Protein AF-A0A7C5AQB3-F1 (afdb_monomer_lite)

Radius of gyration: 35.2 Å; chains: 1; bounding box: 82×50×86 Å

Secondary structure (DSSP, 8-state):
-HHHHHHHHHHHHHHHHHHHHHHS-HHHHHHHHHHHHHHHHHHHHHHHHHHHHHHHHHHHHHHHHHHHHSTTS----------TT----GGGGGSPP-----------------------

pLDDT: mean 71.92, std 15.56, range [40.12, 94.31]

Sequence (120 aa):
MKRVVATVAAAFGVTIALIVGFRVDESGLAVLVGVVCGIVAALPGTALSLYLWWRERAERVRDAQRVAGEARYPVYPPVVILNAGRRADPWVSHLPQAVPQPREFVIVGEEEHPEAAGTR

Structure (mmCIF, N/CA/C/O backbone):
data_AF-A0A7C5AQB3-F1
#
_entry.id   AF-A0A7C5AQB3-F1
#
loop_
_atom_site.group_PDB
_atom_site.id
_atom_site.type_symbol
_atom_site.label_atom_id
_atom_site.label_alt_id
_atom_site.label_comp_id
_atom_site.label_asym_id
_atom_site.label_entity_id
_atom_site.label_seq_id
_atom_site.pdbx_PDB_ins_code
_atom_site.Cartn_x
_atom_site.Cartn_y
_atom_site.Cartn_z
_atom_site.occupancy
_atom_site.B_iso_or_equiv
_atom_site.auth_seq_id
_atom_site.auth_comp_id
_atom_site.auth_asym_id
_atom_site.auth_atom_id
_atom_site.pdbx_PDB_model_num
ATOM 1 N N . MET A 1 1 ? -15.825 -11.820 -1.540 1.00 73.69 1 MET A N 1
ATOM 2 C CA . MET A 1 1 ? -15.808 -11.575 -3.002 1.00 73.69 1 MET A CA 1
ATOM 3 C C . MET A 1 1 ? -14.840 -10.458 -3.395 1.00 73.69 1 MET A C 1
ATOM 5 O O . MET A 1 1 ? -13.870 -10.765 -4.064 1.00 73.69 1 MET A O 1
ATOM 9 N N . LYS A 1 2 ? -14.991 -9.214 -2.907 1.00 77.25 2 LYS A N 1
ATOM 10 C CA . LYS A 1 2 ? -14.086 -8.084 -3.238 1.00 77.25 2 LYS A CA 1
ATOM 11 C C . LYS A 1 2 ? -12.582 -8.371 -3.077 1.00 77.25 2 LYS A C 1
ATOM 13 O O . LYS A 1 2 ? -11.808 -8.025 -3.955 1.00 77.25 2 LYS A O 1
ATOM 18 N N . ARG A 1 3 ? -12.176 -9.038 -1.987 1.00 88.44 3 ARG A N 1
ATOM 19 C CA . ARG A 1 3 ? -10.765 -9.404 -1.753 1.00 88.44 3 ARG A CA 1
ATOM 20 C C . ARG A 1 3 ? -10.229 -10.399 -2.784 1.00 88.44 3 ARG A C 1
ATOM 22 O O . ARG A 1 3 ? -9.123 -10.213 -3.255 1.00 88.44 3 ARG A O 1
ATOM 29 N N . VAL A 1 4 ? -11.043 -11.387 -3.162 1.00 90.94 4 VAL A N 1
ATOM 30 C CA . VAL A 1 4 ? -10.686 -12.400 -4.170 1.00 90.94 4 VAL A CA 1
ATOM 31 C C . VAL A 1 4 ? -10.554 -11.755 -5.548 1.00 90.94 4 VAL A C 1
ATOM 33 O O . VAL A 1 4 ? -9.578 -11.992 -6.248 1.00 90.94 4 VAL A O 1
ATOM 36 N N . VAL A 1 5 ? -11.492 -10.873 -5.906 1.00 92.38 5 VAL A N 1
ATOM 37 C CA . VAL A 1 5 ? -11.425 -10.102 -7.156 1.00 92.38 5 VAL A CA 1
ATOM 38 C C . VAL A 1 5 ? -10.174 -9.220 -7.182 1.00 92.38 5 VAL A C 1
ATOM 40 O O . VAL A 1 5 ? -9.467 -9.206 -8.182 1.00 92.38 5 VAL A O 1
ATOM 43 N N . ALA A 1 6 ? -9.853 -8.545 -6.072 1.00 90.75 6 ALA A N 1
ATOM 44 C CA . ALA A 1 6 ? -8.658 -7.710 -5.976 1.00 90.75 6 ALA A CA 1
ATOM 45 C C . ALA A 1 6 ? -7.362 -8.525 -6.123 1.00 90.75 6 ALA A C 1
ATOM 47 O O . ALA A 1 6 ? -6.472 -8.125 -6.868 1.00 90.75 6 ALA A O 1
ATOM 48 N N . THR A 1 7 ? -7.261 -9.685 -5.466 1.00 92.25 7 THR A N 1
ATOM 49 C CA . THR A 1 7 ? -6.077 -10.552 -5.575 1.00 92.25 7 THR A CA 1
ATOM 50 C C . THR A 1 7 ? -5.924 -11.154 -6.967 1.00 92.25 7 THR A C 1
ATOM 52 O O . THR A 1 7 ? -4.810 -11.209 -7.478 1.00 92.25 7 THR A O 1
ATOM 55 N N . VAL A 1 8 ? -7.023 -11.567 -7.606 1.00 94.12 8 VAL A N 1
ATOM 56 C CA . VAL A 1 8 ? -6.996 -12.128 -8.967 1.00 94.12 8 VAL A CA 1
ATOM 57 C C . VAL A 1 8 ? -6.616 -11.055 -9.985 1.00 94.12 8 VAL A C 1
ATOM 59 O O . VAL A 1 8 ? -5.758 -11.302 -10.826 1.00 94.12 8 VAL A O 1
ATOM 62 N N . ALA A 1 9 ? -7.185 -9.851 -9.881 1.00 92.38 9 ALA A N 1
ATOM 63 C CA . ALA A 1 9 ? -6.834 -8.734 -10.755 1.00 92.38 9 ALA A CA 1
ATOM 64 C C . ALA A 1 9 ? -5.362 -8.320 -10.596 1.00 92.38 9 ALA A C 1
ATOM 66 O O . ALA A 1 9 ? -4.679 -8.094 -11.593 1.00 92.38 9 ALA A O 1
ATOM 67 N N . ALA A 1 10 ? -4.855 -8.279 -9.359 1.00 92.50 10 ALA A N 1
ATOM 68 C CA . ALA A 1 10 ? -3.450 -7.988 -9.092 1.00 92.50 10 ALA A CA 1
ATOM 69 C C . ALA A 1 10 ? -2.526 -9.060 -9.686 1.00 92.50 10 ALA A C 1
ATOM 71 O O . ALA A 1 10 ? -1.589 -8.725 -10.406 1.00 92.50 10 ALA A O 1
ATOM 72 N N . ALA A 1 11 ? -2.814 -10.342 -9.445 1.00 91.31 11 ALA A N 1
ATOM 73 C CA . ALA A 1 11 ? -2.032 -11.443 -10.000 1.00 91.31 11 ALA A CA 1
ATOM 74 C C . ALA A 1 11 ? -2.032 -11.409 -11.534 1.00 91.31 11 ALA A C 1
ATOM 76 O O . ALA A 1 11 ? -0.973 -11.490 -12.153 1.00 91.31 11 ALA A O 1
ATOM 77 N N . PHE A 1 12 ? -3.196 -11.204 -12.153 1.00 90.88 12 PHE A N 1
ATOM 78 C CA . PHE A 1 12 ? -3.327 -11.092 -13.604 1.00 90.88 12 PHE A CA 1
ATOM 79 C C . PHE A 1 12 ? -2.508 -9.925 -14.171 1.00 90.88 12 PHE A C 1
ATOM 81 O O . PHE A 1 12 ? -1.737 -10.119 -15.109 1.00 90.88 12 PHE A O 1
ATOM 88 N N . GLY A 1 13 ? -2.594 -8.743 -13.553 1.00 91.81 13 GLY A N 1
ATOM 89 C CA . GLY A 1 13 ? -1.802 -7.574 -13.943 1.00 91.81 13 GLY A CA 1
ATOM 90 C C . GLY A 1 13 ? -0.294 -7.810 -13.835 1.00 91.81 13 GLY A C 1
ATOM 91 O O . GLY A 1 13 ? 0.441 -7.491 -14.766 1.00 91.81 13 GLY A O 1
ATOM 92 N N . VAL A 1 14 ? 0.167 -8.437 -12.746 1.00 87.88 14 VAL A N 1
ATOM 93 C CA . VAL A 1 14 ? 1.584 -8.809 -12.566 1.00 87.88 14 VAL A CA 1
ATOM 94 C C . VAL A 1 14 ? 2.029 -9.801 -13.638 1.00 87.88 14 VAL A C 1
ATOM 96 O O . VAL A 1 14 ? 3.099 -9.642 -14.219 1.00 87.88 14 VAL A O 1
ATOM 99 N N . THR A 1 15 ? 1.201 -10.797 -13.945 1.00 85.69 15 THR A N 1
ATOM 100 C CA . THR A 1 15 ? 1.526 -11.809 -14.959 1.00 85.69 15 THR A CA 1
ATOM 101 C C . THR A 1 15 ? 1.644 -11.176 -16.346 1.00 85.69 15 THR A C 1
ATOM 103 O O . THR A 1 15 ? 2.601 -11.457 -17.061 1.00 85.69 15 THR A O 1
ATOM 106 N N . ILE A 1 16 ? 0.728 -10.268 -16.709 1.00 84.94 16 ILE A N 1
ATOM 107 C CA . ILE A 1 16 ? 0.812 -9.499 -17.959 1.00 84.94 16 ILE A CA 1
ATOM 108 C C . ILE A 1 16 ? 2.085 -8.655 -17.991 1.00 84.94 16 ILE A C 1
ATOM 110 O O . ILE A 1 16 ? 2.801 -8.691 -18.987 1.00 84.94 16 ILE A O 1
ATOM 114 N N . ALA A 1 17 ? 2.400 -7.934 -16.915 1.00 80.69 17 ALA A N 1
ATOM 115 C CA . ALA A 1 17 ? 3.604 -7.108 -16.849 1.00 80.69 17 ALA A CA 1
ATOM 116 C C . ALA A 1 17 ? 4.886 -7.937 -17.035 1.00 80.69 17 ALA A C 1
ATOM 118 O O . ALA A 1 17 ? 5.785 -7.517 -17.760 1.00 80.69 17 ALA A O 1
ATOM 119 N N . LEU A 1 18 ? 4.948 -9.135 -16.444 1.00 79.44 18 LEU A N 1
ATOM 120 C CA . LEU A 1 18 ? 6.062 -10.066 -16.631 1.00 79.44 18 LEU A CA 1
ATOM 121 C C . LEU A 1 18 ? 6.138 -10.575 -18.070 1.00 79.44 18 LEU A C 1
ATOM 123 O O . LEU A 1 18 ? 7.209 -10.548 -18.664 1.00 79.44 18 LEU A O 1
ATOM 127 N N . ILE A 1 19 ? 5.017 -11.005 -18.653 1.00 81.31 19 ILE A N 1
ATOM 128 C CA . ILE A 1 19 ? 4.979 -11.511 -20.034 1.00 81.31 19 ILE A CA 1
ATOM 129 C C . ILE A 1 19 ? 5.409 -10.425 -21.022 1.00 81.31 19 ILE A C 1
ATOM 131 O O . ILE A 1 19 ? 6.197 -10.709 -21.921 1.00 81.31 19 ILE A O 1
ATOM 135 N N . VAL A 1 20 ? 4.936 -9.189 -20.836 1.00 78.00 20 VAL A N 1
ATOM 136 C CA . VAL A 1 20 ? 5.367 -8.033 -21.630 1.00 78.00 20 VAL A CA 1
ATOM 137 C C . VAL A 1 20 ? 6.859 -7.788 -21.412 1.00 78.00 20 VAL A C 1
ATOM 139 O O . VAL A 1 20 ? 7.596 -7.699 -22.381 1.00 78.00 20 VAL A O 1
ATOM 142 N N . GLY A 1 21 ? 7.345 -7.794 -20.170 1.00 71.56 21 GLY A N 1
ATOM 143 C CA . GLY A 1 21 ? 8.770 -7.630 -19.876 1.00 71.56 21 GLY A CA 1
ATOM 144 C C . GLY A 1 21 ? 9.678 -8.691 -20.512 1.00 71.56 21 GLY A C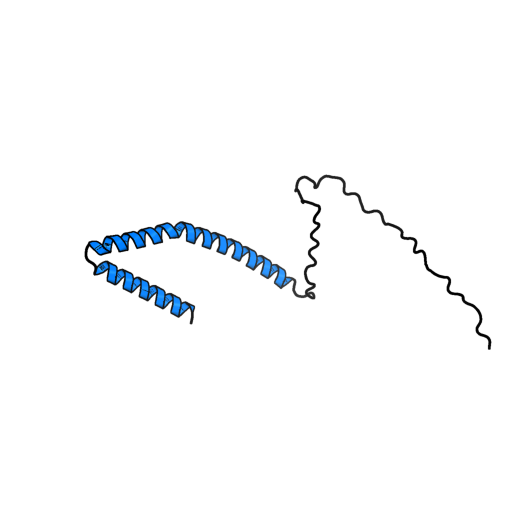 1
ATOM 145 O O . GLY A 1 21 ? 10.763 -8.361 -20.975 1.00 71.56 21 GLY A O 1
ATOM 146 N N . PHE A 1 22 ? 9.233 -9.949 -20.585 1.00 72.50 22 PHE A N 1
ATOM 147 C CA . PHE A 1 22 ? 9.997 -11.054 -21.180 1.00 72.50 22 PHE A CA 1
ATOM 148 C C . PHE A 1 22 ? 9.942 -11.108 -22.712 1.00 72.50 22 PHE A C 1
ATOM 150 O O . PHE A 1 22 ? 10.766 -11.787 -23.321 1.00 72.50 22 PHE A O 1
ATOM 157 N N . ARG A 1 23 ? 8.964 -10.455 -23.347 1.00 75.50 23 ARG A N 1
ATOM 158 C CA . ARG A 1 23 ? 8.748 -10.503 -24.806 1.00 75.50 23 ARG A CA 1
ATOM 159 C C . ARG A 1 23 ? 9.174 -9.233 -25.539 1.00 75.50 23 ARG A C 1
ATOM 161 O O . ARG A 1 23 ? 8.937 -9.143 -26.739 1.00 75.50 23 ARG A O 1
ATOM 168 N N . VAL A 1 24 ? 9.764 -8.269 -24.842 1.00 65.00 24 VAL A N 1
ATOM 169 C CA . VAL A 1 24 ? 10.040 -6.934 -25.378 1.00 65.00 24 VAL A CA 1
ATOM 170 C C . VAL A 1 24 ? 11.524 -6.757 -25.704 1.00 65.00 24 VAL A C 1
ATOM 172 O O . VAL A 1 24 ? 12.388 -7.125 -24.912 1.00 65.00 24 VAL A O 1
ATOM 175 N N . ASP A 1 25 ? 11.788 -6.189 -26.884 1.00 66.94 25 ASP A N 1
ATOM 176 C CA . ASP A 1 25 ? 13.106 -5.746 -27.350 1.00 66.94 25 ASP A CA 1
ATOM 177 C C . ASP A 1 25 ? 13.809 -4.818 -26.337 1.00 66.94 25 ASP A C 1
ATOM 179 O O . ASP A 1 25 ? 13.167 -4.191 -25.491 1.00 66.94 25 ASP A O 1
ATOM 183 N N . GLU A 1 26 ? 15.137 -4.687 -26.445 1.00 76.50 26 GLU A N 1
ATOM 184 C CA . GLU A 1 26 ? 16.023 -3.936 -25.527 1.00 76.50 26 GLU A CA 1
ATOM 185 C C . GLU A 1 26 ? 15.501 -2.550 -25.102 1.00 76.50 26 GLU A C 1
ATOM 187 O O . GLU A 1 26 ? 15.743 -2.099 -23.981 1.00 76.50 26 GLU A O 1
ATOM 192 N N . SER A 1 27 ? 14.734 -1.882 -25.963 1.00 74.12 27 SER A N 1
ATOM 193 C CA . SER A 1 27 ? 14.148 -0.568 -25.698 1.00 74.12 27 SER A CA 1
ATOM 194 C C . SER A 1 27 ? 13.093 -0.558 -24.582 1.00 74.12 27 SER A C 1
ATOM 196 O O . SER A 1 27 ? 13.022 0.411 -23.825 1.00 74.12 27 SER A O 1
ATOM 198 N N . GLY A 1 28 ? 12.285 -1.609 -24.416 1.00 76.31 28 GLY A N 1
ATOM 199 C CA . GLY A 1 28 ? 11.258 -1.634 -23.364 1.00 76.31 28 GLY A CA 1
ATOM 200 C C . GLY A 1 28 ? 11.740 -2.196 -22.027 1.00 76.31 28 GLY A C 1
ATOM 201 O O . GLY A 1 28 ? 11.106 -1.956 -20.996 1.00 76.31 28 GLY A O 1
ATOM 202 N N . LEU A 1 29 ? 12.912 -2.836 -22.007 1.00 79.94 29 LEU A N 1
ATOM 203 C CA . LEU A 1 29 ? 13.614 -3.207 -20.776 1.00 79.94 29 LEU A CA 1
ATOM 204 C C . LEU A 1 29 ? 13.940 -1.974 -19.922 1.00 79.94 29 LEU A C 1
ATOM 206 O O . LEU A 1 29 ? 13.778 -2.014 -18.704 1.00 79.94 29 LEU A O 1
ATOM 210 N N . ALA A 1 30 ? 14.308 -0.850 -20.545 1.00 82.75 30 ALA A N 1
ATOM 211 C CA . ALA A 1 30 ? 14.568 0.406 -19.838 1.00 82.75 30 ALA A CA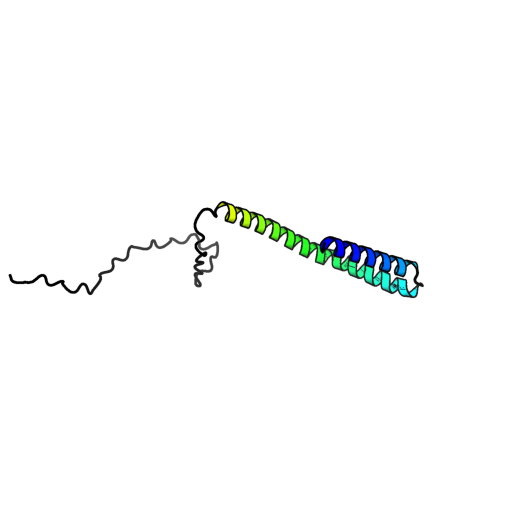 1
ATOM 212 C C . ALA A 1 30 ? 13.334 0.910 -19.067 1.00 82.75 30 ALA A C 1
ATOM 214 O O . ALA A 1 30 ? 13.436 1.325 -17.910 1.00 82.75 30 ALA A O 1
ATOM 215 N N . VAL A 1 31 ? 12.151 0.817 -19.683 1.00 82.12 31 VAL A N 1
ATOM 216 C CA . VAL A 1 31 ? 10.881 1.206 -19.054 1.00 82.12 31 VAL A CA 1
ATOM 217 C C . VAL A 1 31 ? 10.543 0.257 -17.907 1.00 82.12 31 VAL A C 1
ATOM 219 O O . VAL A 1 31 ? 10.192 0.712 -16.819 1.00 82.12 31 VAL A O 1
ATOM 222 N N . LEU A 1 32 ? 10.701 -1.053 -18.116 1.00 83.56 32 LEU A N 1
ATOM 223 C CA . LEU A 1 32 ? 10.450 -2.055 -17.082 1.00 83.56 32 LEU A CA 1
ATOM 224 C C . LEU A 1 32 ? 11.349 -1.835 -15.861 1.00 83.56 32 LEU A C 1
ATOM 226 O O . LEU A 1 32 ? 10.860 -1.802 -14.733 1.00 83.56 32 LEU A O 1
ATOM 230 N N . VAL A 1 33 ? 12.649 -1.634 -16.080 1.00 85.62 33 VAL A N 1
ATOM 231 C CA . VAL A 1 33 ? 13.620 -1.383 -15.009 1.00 85.62 33 VAL A CA 1
ATOM 232 C C . VAL A 1 33 ? 13.289 -0.089 -14.268 1.00 85.62 33 VAL A C 1
ATOM 234 O O . VAL A 1 33 ? 13.319 -0.078 -13.038 1.00 85.62 33 VAL A O 1
ATOM 237 N N . GLY A 1 34 ? 12.901 0.976 -14.977 1.00 87.69 34 GLY A N 1
ATOM 238 C CA . GLY A 1 34 ? 12.453 2.225 -14.358 1.00 87.69 34 GLY A CA 1
ATOM 239 C C . GLY A 1 34 ? 11.235 2.032 -13.450 1.00 87.69 34 GLY A C 1
ATOM 240 O O . GLY A 1 34 ? 11.228 2.505 -12.313 1.00 87.69 34 GLY A O 1
ATOM 241 N N . VAL A 1 35 ? 10.233 1.277 -13.907 1.00 87.94 35 VAL A N 1
ATOM 242 C CA . VAL A 1 35 ? 9.026 0.974 -13.121 1.00 87.94 35 VAL A CA 1
ATOM 243 C C . VAL A 1 35 ? 9.356 0.111 -11.905 1.00 87.94 35 VAL A C 1
ATOM 245 O O . VAL A 1 35 ? 8.929 0.434 -10.798 1.00 87.94 35 VAL A O 1
ATOM 248 N N . VAL A 1 36 ? 10.139 -0.959 -12.072 1.00 88.56 36 VAL A N 1
ATOM 249 C CA . VAL A 1 36 ? 10.525 -1.848 -10.964 1.00 88.56 36 VAL A CA 1
ATOM 250 C C . VAL A 1 36 ? 11.337 -1.082 -9.923 1.00 88.56 36 VAL A C 1
ATOM 252 O O . VAL A 1 36 ? 11.024 -1.158 -8.736 1.00 88.56 36 VAL A O 1
ATOM 255 N N . CYS A 1 37 ? 12.323 -0.293 -10.352 1.00 90.62 37 CYS A N 1
ATOM 256 C CA . CYS A 1 37 ? 13.121 0.544 -9.460 1.00 90.62 37 CYS A CA 1
ATOM 257 C C . CYS A 1 37 ? 12.245 1.562 -8.712 1.00 90.62 37 CYS A C 1
ATOM 259 O O . CYS A 1 37 ? 12.359 1.690 -7.495 1.00 90.62 37 CYS A O 1
ATOM 261 N N . GLY A 1 38 ? 11.304 2.215 -9.402 1.00 90.06 38 GLY A N 1
ATOM 262 C CA . GLY A 1 38 ? 10.362 3.153 -8.788 1.00 90.06 38 GLY A CA 1
ATOM 263 C C . GLY A 1 38 ? 9.445 2.504 -7.746 1.00 90.06 38 GLY A C 1
ATOM 264 O O . GLY A 1 38 ? 9.268 3.050 -6.657 1.00 90.06 38 GLY A O 1
ATOM 265 N N . ILE A 1 39 ? 8.905 1.314 -8.034 1.00 90.62 39 ILE A N 1
ATOM 266 C CA . ILE A 1 39 ? 8.076 0.563 -7.077 1.00 90.62 39 ILE A CA 1
ATOM 267 C C . ILE A 1 39 ? 8.911 0.171 -5.858 1.00 90.62 39 ILE A C 1
ATOM 269 O O . ILE A 1 39 ? 8.486 0.412 -4.730 1.00 90.62 39 ILE A O 1
ATOM 273 N N . VAL A 1 40 ? 10.109 -0.382 -6.069 1.00 92.69 40 VAL A N 1
ATOM 274 C CA . VAL A 1 40 ? 11.007 -0.791 -4.978 1.00 92.69 40 VAL A CA 1
ATOM 275 C C . VAL A 1 40 ? 11.416 0.408 -4.120 1.00 92.69 40 VAL A C 1
ATOM 277 O O . VAL A 1 40 ? 11.420 0.299 -2.896 1.00 92.69 40 VAL A O 1
ATOM 280 N N . ALA A 1 41 ? 11.667 1.570 -4.724 1.00 93.50 41 ALA A N 1
ATOM 281 C CA . ALA A 1 41 ? 11.964 2.807 -4.003 1.00 93.50 41 ALA A CA 1
ATOM 282 C C . ALA A 1 41 ? 10.767 3.342 -3.191 1.00 93.50 41 ALA A C 1
ATOM 284 O O . ALA A 1 41 ? 10.962 3.979 -2.157 1.00 93.50 41 ALA A O 1
ATOM 285 N N . ALA A 1 42 ? 9.530 3.059 -3.610 1.00 91.69 42 ALA A N 1
ATOM 286 C CA . ALA A 1 42 ? 8.315 3.447 -2.889 1.00 91.69 42 ALA A CA 1
ATOM 287 C C . ALA A 1 42 ? 7.940 2.486 -1.742 1.00 91.69 42 ALA A C 1
ATOM 289 O O . ALA A 1 42 ? 7.213 2.875 -0.818 1.00 91.69 42 ALA A O 1
ATOM 290 N N . LEU A 1 43 ? 8.436 1.244 -1.758 1.00 92.44 43 LEU A N 1
ATOM 291 C CA . LEU A 1 43 ? 8.206 0.265 -0.690 1.00 92.44 43 LEU A CA 1
ATOM 292 C C . LEU A 1 43 ? 8.637 0.741 0.708 1.00 92.44 43 LEU A C 1
ATOM 294 O O . LEU A 1 43 ? 7.818 0.607 1.612 1.00 92.44 43 LEU A O 1
ATOM 298 N N . PRO A 1 44 ? 9.835 1.313 0.953 1.00 89.25 44 PRO A N 1
ATOM 299 C CA . PRO A 1 44 ? 10.223 1.721 2.306 1.00 89.25 44 PRO A CA 1
ATOM 300 C C . PRO A 1 44 ? 9.281 2.775 2.902 1.00 89.25 44 PRO A C 1
ATOM 302 O O . PRO A 1 44 ? 8.891 2.661 4.063 1.00 89.25 44 PRO A O 1
ATOM 305 N N . GLY A 1 45 ? 8.857 3.763 2.105 1.00 93.56 45 GLY A N 1
ATOM 306 C CA . GLY A 1 45 ? 7.922 4.796 2.558 1.00 93.56 45 GLY A CA 1
ATOM 307 C C . GLY A 1 45 ? 6.530 4.232 2.842 1.00 93.56 45 GLY A C 1
ATOM 308 O O . GLY A 1 45 ? 5.975 4.439 3.920 1.00 93.56 45 GLY A O 1
ATOM 309 N N . THR A 1 46 ? 5.984 3.460 1.900 1.00 91.38 46 THR A N 1
ATOM 310 C CA . THR A 1 46 ? 4.654 2.852 2.056 1.00 91.38 46 THR A CA 1
ATOM 311 C C . THR A 1 46 ? 4.612 1.826 3.187 1.00 91.38 46 THR A C 1
ATOM 313 O O . THR A 1 46 ? 3.659 1.832 3.964 1.00 91.38 46 THR A O 1
ATOM 316 N N . ALA A 1 47 ? 5.651 1.002 3.346 1.00 93.44 47 ALA A N 1
ATOM 317 C CA . ALA A 1 47 ? 5.778 0.047 4.444 1.00 93.44 47 ALA A CA 1
ATOM 318 C C . ALA A 1 47 ? 5.855 0.750 5.803 1.00 93.44 47 ALA A C 1
ATOM 320 O O . ALA A 1 47 ? 5.179 0.323 6.738 1.00 93.44 47 ALA A O 1
ATOM 321 N N . LEU A 1 48 ? 6.615 1.846 5.911 1.00 94.31 48 LEU A N 1
ATOM 322 C CA . LEU A 1 48 ? 6.698 2.630 7.142 1.00 94.31 48 LEU A CA 1
ATOM 323 C C . LEU A 1 48 ? 5.339 3.233 7.515 1.00 94.31 48 LEU A C 1
ATOM 325 O O . LEU A 1 48 ? 4.903 3.100 8.659 1.00 94.31 48 LEU A O 1
ATOM 329 N N . SER A 1 49 ? 4.635 3.840 6.557 1.00 92.75 49 SER A N 1
ATOM 330 C CA . SER A 1 49 ? 3.286 4.367 6.789 1.00 92.75 49 SER A CA 1
ATOM 331 C C . SER A 1 49 ? 2.300 3.271 7.196 1.00 92.75 49 SER A C 1
ATOM 333 O O . SER A 1 49 ? 1.527 3.465 8.134 1.00 92.75 49 SER A O 1
ATOM 335 N N . LEU A 1 50 ? 2.338 2.105 6.541 1.00 93.06 50 LEU A N 1
ATOM 336 C CA . LEU A 1 50 ? 1.478 0.974 6.897 1.00 93.06 50 LEU A CA 1
ATOM 337 C C . LEU A 1 50 ? 1.789 0.450 8.303 1.00 93.06 50 LEU A C 1
ATOM 339 O O . LEU A 1 50 ? 0.869 0.151 9.061 1.00 93.06 50 LEU A O 1
ATOM 343 N N . TYR A 1 51 ? 3.072 0.363 8.656 1.00 93.31 51 TYR A N 1
ATOM 344 C CA . TYR A 1 51 ? 3.531 -0.080 9.968 1.00 93.31 51 TYR A CA 1
ATOM 345 C C . TYR A 1 51 ? 3.054 0.856 11.081 1.00 93.31 51 TYR A C 1
ATOM 347 O O . TYR A 1 51 ? 2.494 0.395 12.077 1.00 93.31 51 TYR A O 1
ATOM 355 N N . LEU A 1 52 ? 3.211 2.170 10.894 1.00 92.25 52 LEU A N 1
ATOM 356 C CA . LEU A 1 52 ? 2.710 3.177 11.833 1.00 92.25 52 LEU A CA 1
ATOM 357 C C . LEU A 1 52 ? 1.188 3.079 11.986 1.00 92.25 52 LEU A C 1
ATOM 359 O O . LEU A 1 52 ? 0.680 3.018 13.106 1.00 92.25 52 LEU A O 1
ATOM 363 N N . TRP A 1 53 ? 0.463 2.960 10.874 1.00 92.62 53 TRP A N 1
ATOM 364 C CA . TRP A 1 53 ? -0.991 2.822 10.900 1.00 92.62 53 TRP A CA 1
ATOM 365 C C . TRP A 1 53 ? -1.460 1.537 11.598 1.00 92.62 53 TRP A C 1
ATOM 367 O O . TRP A 1 53 ? -2.424 1.554 12.367 1.00 92.62 53 TRP A O 1
ATOM 377 N N . TRP A 1 54 ? -0.781 0.411 11.373 1.00 88.81 54 TRP A N 1
ATOM 378 C CA . TRP A 1 54 ? -1.073 -0.842 12.071 1.00 88.81 54 TRP A CA 1
ATOM 379 C C . TRP A 1 54 ? -0.799 -0.753 13.569 1.00 88.81 54 TRP A C 1
ATOM 381 O O . TRP A 1 54 ? -1.605 -1.263 14.351 1.00 88.81 54 TRP A O 1
ATOM 391 N N . ARG A 1 55 ? 0.276 -0.070 13.976 1.00 85.62 55 ARG A N 1
ATOM 392 C CA . ARG A 1 55 ? 0.582 0.174 15.390 1.00 85.62 55 ARG A CA 1
ATOM 393 C C . ARG A 1 55 ? -0.532 0.968 16.071 1.00 85.62 55 ARG A C 1
ATOM 395 O O . ARG A 1 55 ? -1.051 0.522 17.090 1.00 85.62 55 ARG A O 1
ATOM 402 N N . GLU A 1 56 ? -0.960 2.082 15.483 1.00 84.12 56 GLU A N 1
ATOM 403 C CA . GLU A 1 56 ? -2.061 2.891 16.027 1.00 84.12 56 GLU A CA 1
ATOM 404 C C . GLU A 1 56 ? -3.379 2.115 16.087 1.00 84.12 56 GLU A C 1
ATOM 406 O O . GLU A 1 56 ? -4.146 2.223 17.044 1.00 84.12 56 GLU A O 1
ATOM 411 N N . ARG A 1 57 ? -3.666 1.308 15.062 1.00 83.19 57 ARG A N 1
ATOM 412 C CA . ARG A 1 57 ? -4.888 0.504 15.021 1.00 83.19 57 ARG A CA 1
ATOM 413 C C . ARG A 1 57 ? -4.911 -0.549 16.128 1.00 83.19 57 ARG A C 1
ATOM 415 O O . ARG A 1 57 ? -5.975 -0.786 16.694 1.00 83.19 57 ARG A O 1
ATOM 422 N N . ALA A 1 58 ? -3.773 -1.162 16.448 1.00 76.50 58 ALA A N 1
ATOM 423 C CA . ALA A 1 58 ? -3.672 -2.123 17.544 1.00 76.50 58 ALA A CA 1
ATOM 424 C C . ALA A 1 58 ? -3.964 -1.476 18.909 1.00 76.50 58 ALA A C 1
ATOM 426 O O . ALA A 1 58 ? -4.639 -2.087 19.738 1.00 76.50 58 ALA A O 1
ATOM 427 N N . GLU A 1 59 ? -3.520 -0.236 19.125 1.00 73.62 59 GLU A N 1
ATOM 428 C CA . GLU A 1 59 ? -3.835 0.527 20.340 1.00 73.62 59 GLU A CA 1
ATOM 429 C C . GLU A 1 59 ? -5.328 0.889 20.402 1.00 73.62 59 GLU A C 1
ATOM 431 O O . GLU A 1 59 ? -6.001 0.560 21.379 1.00 73.62 59 GLU A O 1
ATOM 436 N N . ARG A 1 60 ? -5.902 1.407 19.308 1.00 70.44 60 ARG A N 1
ATOM 437 C CA . ARG A 1 60 ? -7.338 1.747 19.236 1.00 70.44 60 ARG A CA 1
ATOM 438 C C . ARG A 1 60 ? -8.265 0.551 19.461 1.00 70.44 60 ARG A C 1
ATOM 440 O O . ARG A 1 60 ? -9.333 0.712 20.043 1.00 70.44 60 ARG A O 1
ATOM 447 N N . VAL A 1 61 ? -7.892 -0.645 19.001 1.00 72.75 61 VAL A N 1
ATOM 448 C CA . VAL A 1 61 ? -8.687 -1.866 19.232 1.00 72.75 61 VAL A CA 1
ATOM 449 C C . VAL A 1 61 ? -8.686 -2.252 20.714 1.00 72.75 61 VAL A C 1
ATOM 451 O O . VAL A 1 61 ? -9.728 -2.658 21.225 1.00 72.75 61 VAL A O 1
ATOM 454 N N . ARG A 1 62 ? -7.561 -2.081 21.421 1.00 63.41 62 ARG A N 1
ATOM 455 C CA . ARG A 1 62 ? -7.476 -2.340 22.869 1.00 63.41 62 ARG A CA 1
ATOM 456 C C . ARG A 1 62 ? -8.307 -1.343 23.673 1.00 63.41 62 ARG A C 1
ATOM 458 O O . ARG A 1 62 ? -9.016 -1.758 24.588 1.00 63.41 62 ARG A O 1
ATOM 465 N N . ASP A 1 63 ? -8.280 -0.066 23.304 1.00 61.06 63 ASP A N 1
ATOM 466 C CA . ASP A 1 63 ? -9.100 0.959 23.960 1.00 61.06 63 ASP A CA 1
ATOM 467 C C . ASP A 1 63 ? -10.594 0.755 23.687 1.00 61.06 63 ASP A C 1
ATOM 469 O O . ASP A 1 63 ? -11.405 0.825 24.609 1.00 61.06 63 ASP A O 1
ATOM 473 N N . ALA A 1 64 ? -10.967 0.389 22.457 1.00 61.88 64 ALA A N 1
ATOM 474 C CA . ALA A 1 64 ? -12.348 0.043 22.124 1.00 61.88 64 ALA A CA 1
ATOM 475 C C . ALA A 1 64 ? -12.855 -1.173 22.921 1.00 61.88 64 ALA A C 1
ATOM 477 O O . ALA A 1 64 ? -14.010 -1.191 23.339 1.00 61.88 64 ALA A O 1
ATOM 478 N N . GLN A 1 65 ? -12.000 -2.169 23.181 1.00 60.28 65 GLN A N 1
ATOM 479 C CA . GLN A 1 65 ? -12.346 -3.319 24.022 1.00 60.28 65 GLN A CA 1
ATOM 480 C C . GLN A 1 65 ? -12.517 -2.945 25.501 1.00 60.28 65 GLN A C 1
ATOM 482 O O . GLN A 1 65 ? -13.411 -3.477 26.156 1.00 60.28 65 GLN A O 1
ATOM 487 N N . ARG A 1 66 ? -11.708 -2.012 26.023 1.00 58.81 66 ARG A N 1
ATOM 488 C CA . ARG A 1 66 ? -11.865 -1.481 27.389 1.00 58.81 66 ARG A CA 1
ATOM 489 C C . ARG A 1 66 ? -13.171 -0.703 27.547 1.00 58.81 66 ARG A C 1
ATOM 491 O O . ARG A 1 66 ? -13.891 -0.930 28.510 1.00 58.81 66 ARG A O 1
ATOM 498 N N . VAL A 1 67 ? -13.519 0.139 26.575 1.00 58.34 67 VAL A N 1
ATOM 499 C CA . VAL A 1 67 ? -14.790 0.888 26.574 1.00 58.34 67 VAL A CA 1
ATOM 500 C C . VAL A 1 67 ? -15.997 -0.047 26.406 1.00 58.34 67 VAL A C 1
ATOM 502 O O . VAL A 1 67 ? -17.029 0.165 27.035 1.00 58.34 67 VAL A O 1
ATOM 505 N N . ALA A 1 68 ? -15.875 -1.115 25.611 1.00 57.16 68 ALA A N 1
ATOM 506 C CA . ALA A 1 68 ? -16.944 -2.099 25.429 1.00 57.16 68 ALA A CA 1
ATOM 507 C C . ALA A 1 68 ? -17.180 -2.994 26.664 1.00 57.16 68 ALA A C 1
ATOM 509 O O . ALA A 1 68 ? -18.304 -3.447 26.870 1.00 57.16 68 ALA A O 1
ATOM 510 N N . GLY A 1 69 ? -16.157 -3.238 27.494 1.00 54.16 69 GLY A N 1
ATOM 511 C CA . GLY A 1 69 ? -16.297 -3.961 28.767 1.00 54.16 69 GLY A CA 1
ATOM 512 C C . GLY A 1 69 ? -17.079 -3.185 29.836 1.00 54.16 69 GLY A C 1
ATOM 513 O O . GLY A 1 69 ? -17.774 -3.793 30.645 1.00 54.16 69 GLY A O 1
ATOM 514 N N . GLU A 1 70 ? -17.033 -1.852 29.781 1.00 52.78 70 GLU A N 1
ATOM 515 C CA . GLU A 1 70 ? -17.726 -0.941 30.705 1.00 52.78 70 GLU A CA 1
ATOM 516 C C . GLU A 1 70 ? -19.167 -0.603 30.251 1.00 52.78 70 GLU A C 1
ATOM 518 O O . GLU A 1 70 ? -19.934 0.042 30.965 1.00 52.78 70 GLU A O 1
ATOM 523 N N . ALA A 1 71 ? -19.581 -1.055 29.060 1.00 51.00 71 ALA A N 1
ATOM 524 C CA . ALA A 1 71 ? -20.842 -0.686 28.405 1.00 51.00 71 ALA A CA 1
ATOM 525 C C . ALA A 1 71 ? -22.099 -1.384 28.976 1.00 51.00 71 ALA A C 1
ATOM 527 O O . ALA A 1 71 ? -23.056 -1.657 28.250 1.00 51.00 71 ALA A O 1
ATOM 528 N N . ARG A 1 72 ? -22.118 -1.680 30.283 1.00 52.28 72 ARG A N 1
ATOM 529 C CA . ARG A 1 72 ? -23.328 -2.107 31.013 1.00 52.28 72 ARG A CA 1
ATOM 530 C C . ARG A 1 72 ? -24.043 -0.954 31.725 1.00 52.28 72 ARG A C 1
ATOM 532 O O . ARG A 1 72 ? -25.121 -1.172 32.268 1.00 52.28 72 ARG A O 1
ATOM 539 N N . TYR A 1 73 ? -23.476 0.253 31.694 1.00 54.22 73 TYR A N 1
ATOM 540 C CA . TYR A 1 73 ? -24.113 1.482 32.169 1.00 54.22 73 TYR A CA 1
ATOM 541 C C . TYR A 1 73 ? -24.643 2.324 30.995 1.00 54.22 73 TYR A C 1
ATOM 543 O O . TYR A 1 73 ? -24.029 2.319 29.925 1.00 54.22 73 TYR A O 1
ATOM 551 N N . PRO A 1 74 ? -25.779 3.035 31.161 1.00 54.84 74 PRO A N 1
ATOM 552 C CA . PRO A 1 74 ? -26.330 3.904 30.127 1.00 54.84 74 PRO A CA 1
ATOM 553 C C . PRO A 1 74 ? -25.267 4.892 29.641 1.00 54.84 74 PRO A C 1
ATOM 555 O O . PRO A 1 74 ? -24.641 5.602 30.427 1.00 54.84 74 PRO A O 1
ATOM 558 N N . VAL A 1 75 ? -25.065 4.890 28.324 1.00 58.06 75 VAL A N 1
ATOM 559 C CA . VAL A 1 75 ? -24.108 5.727 27.602 1.00 58.06 75 VAL A CA 1
ATOM 560 C C . VAL A 1 75 ? -24.542 7.185 27.733 1.00 58.06 75 VAL A C 1
ATOM 562 O O . VAL A 1 75 ? -25.325 7.691 26.931 1.00 58.06 75 VAL A O 1
ATOM 565 N N . TYR A 1 76 ? -24.044 7.867 28.761 1.00 56.03 76 TYR A N 1
ATOM 566 C CA . TYR A 1 76 ? -24.041 9.321 28.778 1.00 56.03 76 TYR A CA 1
ATOM 567 C C . TYR A 1 76 ? -22.979 9.801 27.781 1.00 56.03 76 TYR A C 1
ATOM 569 O O . TYR A 1 76 ? -21.845 9.312 27.821 1.00 56.03 76 TYR A O 1
ATOM 577 N N . PRO A 1 77 ? -23.316 10.722 26.859 1.00 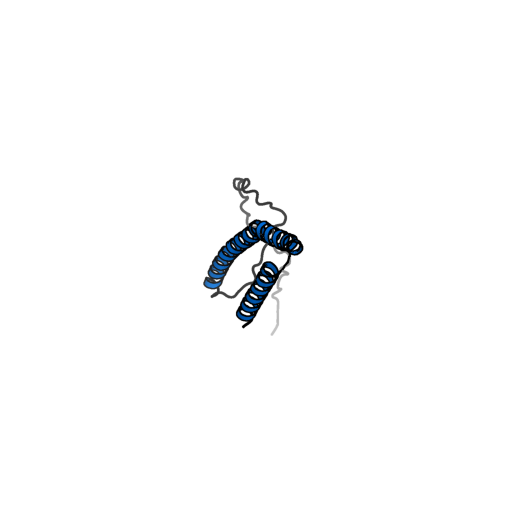65.81 77 PRO A N 1
ATOM 578 C CA . PRO A 1 77 ? -22.327 11.289 25.954 1.00 65.81 77 PRO A CA 1
ATOM 579 C C . PRO A 1 77 ? -21.208 11.928 26.789 1.00 65.81 77 PRO A C 1
ATOM 581 O O . PRO A 1 77 ? -21.509 12.616 27.769 1.00 65.81 77 PRO A O 1
ATOM 584 N N . PRO A 1 78 ? -19.926 11.703 26.449 1.00 67.31 78 PRO A N 1
ATOM 585 C CA . PRO A 1 78 ? -18.826 12.241 27.231 1.00 67.31 78 PRO A CA 1
ATOM 586 C C . PRO A 1 78 ? -18.882 13.768 27.178 1.00 67.31 78 PRO A C 1
ATOM 588 O O . PRO A 1 78 ? -18.621 14.383 26.144 1.00 67.31 78 PRO A O 1
ATOM 591 N N . VAL A 1 79 ? -19.237 14.384 28.304 1.00 66.12 79 VAL A N 1
ATOM 592 C CA . VAL A 1 79 ? -19.151 15.832 28.480 1.00 66.12 79 VAL A CA 1
ATOM 593 C C . VAL A 1 79 ? -17.674 16.165 28.654 1.00 66.12 79 VAL A C 1
ATOM 595 O O . VAL A 1 79 ? -17.113 16.062 29.743 1.00 66.12 79 VAL A O 1
ATOM 598 N N . VAL A 1 80 ? -17.013 16.504 27.550 1.00 67.50 80 VAL A N 1
ATOM 599 C CA . VAL A 1 80 ? -15.615 16.935 27.570 1.00 67.50 80 VAL A CA 1
ATOM 600 C C . VAL A 1 80 ? -15.578 18.415 27.943 1.00 67.50 80 VAL A C 1
ATOM 602 O O . VAL A 1 80 ? -15.865 19.283 27.120 1.00 67.50 80 VAL A O 1
ATOM 605 N N . ILE A 1 81 ? -15.222 18.713 29.193 1.00 68.75 81 ILE A N 1
ATOM 606 C CA . ILE A 1 81 ? -14.981 20.088 29.643 1.00 68.75 81 ILE A CA 1
ATOM 607 C C . ILE A 1 81 ? -13.582 20.496 29.173 1.00 68.75 81 ILE A C 1
ATOM 609 O O . ILE A 1 81 ? -12.572 20.194 29.808 1.00 68.75 81 ILE A O 1
ATOM 613 N N . LEU A 1 82 ? -13.518 21.182 28.034 1.00 60.94 82 LEU A N 1
ATOM 614 C CA . LEU A 1 82 ? -12.300 21.830 27.555 1.00 60.94 82 LEU A CA 1
ATOM 615 C C . LEU A 1 82 ? -12.106 23.125 28.344 1.00 60.94 82 LEU A C 1
ATOM 617 O O . LEU A 1 82 ? -12.701 24.156 28.037 1.00 60.94 82 LEU A O 1
ATOM 621 N N . ASN A 1 83 ? -11.277 23.076 29.384 1.00 63.12 83 ASN A N 1
ATOM 622 C CA . ASN A 1 83 ? -10.877 24.282 30.094 1.00 63.12 83 ASN A CA 1
ATOM 623 C C . ASN A 1 83 ? -9.871 25.058 29.225 1.00 63.12 83 ASN A C 1
ATOM 625 O O . ASN A 1 83 ? -8.668 24.795 29.261 1.00 63.12 83 ASN A O 1
ATOM 629 N N . ALA A 1 84 ? -10.367 25.999 28.416 1.00 50.00 84 ALA A N 1
ATOM 630 C CA . ALA A 1 84 ? -9.592 26.790 27.453 1.00 50.00 84 ALA A CA 1
ATOM 631 C C . ALA A 1 84 ? -8.594 27.790 28.086 1.00 50.00 84 ALA A C 1
ATOM 633 O O . ALA A 1 84 ? -8.142 28.717 27.420 1.00 50.00 84 ALA A O 1
ATOM 634 N N . GLY A 1 85 ? -8.233 27.616 29.360 1.00 53.09 85 GLY A N 1
ATOM 635 C CA . GLY A 1 85 ? -7.323 28.504 30.084 1.00 53.09 85 GLY A CA 1
ATOM 636 C C . GLY A 1 85 ? -6.144 27.822 30.773 1.00 53.09 85 GLY A C 1
ATOM 637 O O . GLY A 1 85 ? -5.341 28.513 31.393 1.00 53.09 85 GLY A O 1
ATOM 638 N N . ARG A 1 86 ? -5.998 26.493 30.708 1.00 49.03 86 ARG A N 1
ATOM 639 C CA . ARG A 1 86 ? -4.936 25.802 31.455 1.00 49.03 86 ARG A CA 1
ATOM 640 C C . ARG A 1 86 ? -4.228 24.790 30.572 1.00 49.03 86 ARG A C 1
ATOM 642 O O . ARG A 1 86 ? -4.575 23.614 30.541 1.00 49.03 86 ARG A O 1
ATOM 649 N N . ARG A 1 87 ? -3.209 25.279 29.860 1.00 53.34 87 ARG A N 1
ATOM 650 C CA . ARG A 1 87 ? -2.121 24.449 29.333 1.00 53.34 87 ARG A CA 1
ATOM 651 C C . ARG A 1 87 ? -1.612 23.629 30.522 1.00 53.34 87 ARG A C 1
ATOM 653 O O . ARG A 1 87 ? -1.068 24.187 31.472 1.00 53.34 87 ARG A O 1
ATOM 660 N N . ALA A 1 88 ? -1.923 22.338 30.544 1.00 56.12 88 ALA A N 1
ATOM 661 C CA . ALA A 1 88 ? -1.438 21.431 31.571 1.00 56.12 88 ALA A CA 1
ATOM 662 C C . ALA A 1 88 ? 0.035 21.143 31.271 1.00 56.12 88 ALA A C 1
ATOM 664 O O . ALA A 1 88 ? 0.382 20.082 30.760 1.00 56.12 88 ALA A O 1
ATOM 665 N N . ASP A 1 89 ? 0.892 22.129 31.529 1.00 56.00 89 ASP A N 1
ATOM 666 C CA . ASP A 1 89 ? 2.326 21.909 31.574 1.00 56.00 89 ASP A CA 1
ATOM 667 C C . ASP A 1 89 ? 2.598 20.967 32.762 1.00 56.00 89 ASP A C 1
ATOM 669 O O . ASP A 1 89 ? 2.242 21.304 33.899 1.00 56.00 89 ASP A O 1
ATOM 673 N N . PRO A 1 90 ? 3.209 19.785 32.539 1.00 56.59 90 PRO A N 1
ATOM 674 C CA . PRO A 1 90 ? 3.440 18.774 33.582 1.00 56.59 90 PRO A CA 1
ATOM 675 C C . PRO A 1 90 ? 4.205 19.311 34.800 1.00 56.59 90 PRO A C 1
ATOM 677 O O . PRO A 1 90 ? 4.104 18.776 35.905 1.00 56.59 90 PRO A O 1
ATOM 680 N N . TRP A 1 91 ? 4.933 20.408 34.595 1.00 55.44 91 TRP A N 1
ATOM 681 C CA . TRP A 1 91 ? 5.726 21.097 35.596 1.00 55.44 91 TRP A CA 1
ATOM 682 C C . TRP A 1 91 ? 4.904 21.871 36.629 1.00 55.44 91 TRP A C 1
ATOM 684 O O . TRP A 1 91 ? 5.446 22.149 37.679 1.00 55.44 91 TRP A O 1
ATOM 694 N N . VAL A 1 92 ? 3.625 22.203 36.423 1.00 55.25 92 VAL A N 1
ATOM 695 C CA . VAL A 1 92 ? 2.874 23.113 37.333 1.00 55.25 92 VAL A CA 1
ATOM 696 C C . VAL A 1 92 ? 2.098 22.360 38.434 1.00 55.25 92 VAL A C 1
ATOM 698 O O . VAL A 1 92 ? 1.330 22.930 39.206 1.00 55.25 92 VAL A O 1
ATOM 701 N N . SER A 1 93 ? 2.305 21.049 38.541 1.00 57.84 93 SER A N 1
ATOM 702 C CA . SER A 1 93 ? 1.605 20.148 39.469 1.00 57.84 93 SER A CA 1
ATOM 703 C C . SER A 1 93 ? 1.954 20.341 40.956 1.00 57.84 93 SER A C 1
ATOM 705 O O . SER A 1 93 ? 1.267 19.780 41.805 1.00 57.84 93 SER A O 1
ATOM 707 N N . HIS A 1 94 ? 2.965 21.151 41.289 1.00 57.56 94 HIS A N 1
ATOM 708 C CA . HIS A 1 94 ? 3.457 21.348 42.661 1.00 57.56 94 HIS A CA 1
ATOM 709 C C . HIS A 1 94 ? 2.996 22.649 43.344 1.00 57.56 94 HIS A C 1
ATOM 711 O O . HIS A 1 94 ? 3.405 22.918 44.472 1.00 57.56 94 HIS A O 1
ATOM 717 N N . LEU A 1 95 ? 2.157 23.471 42.703 1.00 57.62 95 LEU A N 1
ATOM 718 C CA . LEU A 1 95 ? 1.597 24.654 43.365 1.00 57.62 95 LEU A CA 1
ATOM 719 C C . LEU A 1 95 ? 0.419 24.263 44.274 1.00 57.62 95 LEU A C 1
ATOM 721 O O . LEU A 1 95 ? -0.423 23.461 43.854 1.00 57.62 95 LEU A O 1
ATOM 725 N N . PRO A 1 96 ? 0.328 24.825 45.496 1.00 51.50 96 PRO A N 1
ATOM 726 C CA . PRO A 1 96 ? -0.742 24.510 46.431 1.00 51.50 96 PRO A CA 1
ATOM 727 C C . PRO A 1 96 ? -2.085 24.847 45.787 1.00 51.50 96 PRO A C 1
ATOM 729 O O . PRO A 1 96 ? -2.357 25.990 45.414 1.00 51.50 96 PRO A O 1
ATOM 732 N N . GLN A 1 97 ? -2.914 23.821 45.608 1.00 61.22 97 GLN A N 1
ATOM 733 C CA . GLN A 1 97 ? -4.248 24.002 45.066 1.00 61.22 97 GLN A CA 1
ATOM 734 C C . GLN A 1 97 ? -5.08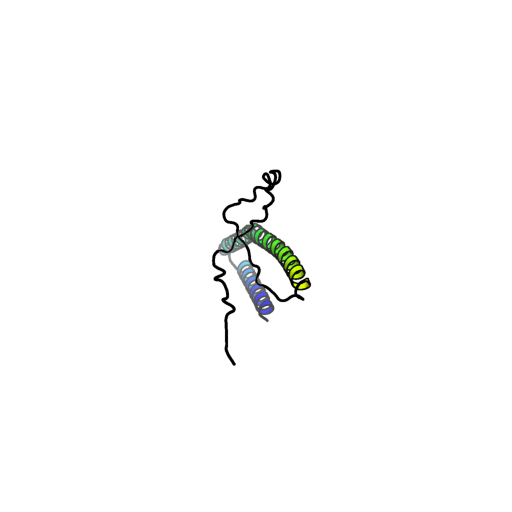3 24.761 46.093 1.00 61.22 97 GLN A C 1
ATOM 736 O O . GLN A 1 97 ? -5.245 24.306 47.224 1.00 61.22 97 GLN A O 1
ATOM 741 N N . ALA A 1 98 ? -5.597 25.928 45.705 1.00 63.53 98 ALA A N 1
ATOM 742 C CA . ALA A 1 98 ? -6.576 26.638 46.509 1.00 63.53 98 ALA A CA 1
ATOM 743 C C . ALA A 1 98 ? -7.817 25.745 46.640 1.00 63.53 98 ALA A C 1
ATOM 745 O O . ALA A 1 98 ? -8.539 25.525 45.666 1.00 63.53 98 ALA A O 1
ATOM 746 N N . VAL A 1 99 ? -8.018 25.189 47.836 1.00 65.81 99 VAL A N 1
ATOM 747 C CA . VAL A 1 99 ? -9.205 24.407 48.179 1.00 65.81 99 VAL A CA 1
ATOM 748 C C . VAL A 1 99 ? -10.417 25.331 48.021 1.00 65.81 99 VAL A C 1
ATOM 750 O O . VAL A 1 99 ? -10.437 26.400 48.639 1.00 65.81 99 VAL A O 1
ATOM 753 N N . PRO A 1 100 ? -11.407 24.986 47.181 1.00 61.88 100 PRO A N 1
ATOM 754 C CA . PRO A 1 100 ? -12.578 25.827 47.006 1.00 61.88 100 PRO A CA 1
ATOM 755 C C . PRO A 1 100 ? -13.361 25.870 48.320 1.00 61.88 100 PRO A C 1
ATOM 757 O O . PRO A 1 100 ? -13.886 24.853 48.769 1.00 61.88 100 PRO A O 1
ATOM 760 N N . GLN A 1 101 ? -13.407 27.044 48.957 1.00 67.31 101 GLN A N 1
ATOM 761 C CA . GLN A 1 101 ? -14.231 27.243 50.145 1.00 67.31 101 GLN A CA 1
ATOM 762 C C . GLN A 1 101 ? -15.720 27.231 49.757 1.00 67.31 101 GLN A C 1
ATOM 764 O O . GLN A 1 101 ? -16.072 27.797 48.712 1.00 67.31 101 GLN A O 1
ATOM 769 N N . PRO A 1 102 ? -16.595 26.608 50.571 1.00 66.56 102 PRO A N 1
ATOM 770 C CA . PRO A 1 102 ? -18.034 26.620 50.341 1.00 66.56 102 PRO A CA 1
ATOM 771 C C . PRO A 1 102 ? -18.530 28.065 50.331 1.00 66.56 102 PRO A C 1
ATOM 773 O O . PRO A 1 102 ? -18.310 28.806 51.286 1.00 66.56 102 PRO A O 1
ATOM 776 N N . ARG A 1 103 ? -19.165 28.484 49.237 1.00 68.00 103 ARG A N 1
ATOM 777 C CA . ARG A 1 103 ? -19.818 29.792 49.168 1.00 68.00 103 ARG A CA 1
ATOM 778 C C . ARG A 1 103 ? -21.237 29.624 49.689 1.00 68.00 103 ARG A C 1
ATOM 780 O O . ARG A 1 103 ? -22.020 28.887 49.098 1.00 68.00 103 ARG A O 1
ATOM 787 N N . GLU A 1 104 ? -21.529 30.274 50.807 1.00 72.06 104 GLU A N 1
ATOM 788 C CA . GLU A 1 104 ? -22.878 30.409 51.342 1.00 72.06 104 GLU A CA 1
ATOM 789 C C . GLU A 1 104 ? -23.607 31.480 50.525 1.00 72.06 104 GLU A C 1
ATOM 791 O O . GLU A 1 104 ? -23.114 32.599 50.365 1.00 72.06 104 GLU A O 1
ATOM 796 N N . PHE A 1 105 ? -24.741 31.114 49.933 1.00 73.31 105 PHE A N 1
ATOM 797 C CA . PHE A 1 105 ? -25.545 32.024 49.128 1.00 73.31 105 PHE A CA 1
ATOM 798 C C . PHE A 1 105 ? -26.783 32.412 49.929 1.00 73.31 105 PHE A C 1
ATOM 8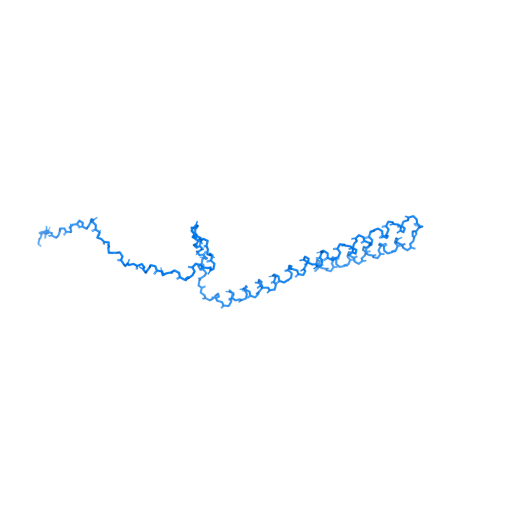00 O O . PHE A 1 105 ? -27.618 31.563 50.229 1.00 73.31 105 PHE A O 1
ATOM 807 N N . VAL A 1 106 ? -26.902 33.699 50.255 1.00 71.81 106 VAL A N 1
ATOM 808 C CA . VAL A 1 106 ? -28.140 34.274 50.789 1.00 71.81 106 VAL A CA 1
ATOM 809 C C . VAL A 1 106 ? -29.074 34.522 49.612 1.00 71.81 106 VAL A C 1
ATOM 811 O O . VAL A 1 106 ? -28.784 35.338 48.736 1.00 71.81 106 VAL A O 1
ATOM 814 N N . ILE A 1 107 ? -30.176 33.781 49.574 1.00 68.94 107 ILE A N 1
ATOM 815 C CA . ILE A 1 107 ? -31.233 33.954 48.581 1.00 68.94 107 ILE A CA 1
ATOM 816 C C . ILE A 1 107 ? -32.082 35.142 49.038 1.00 68.94 107 ILE A C 1
ATOM 818 O O . ILE A 1 107 ? -32.734 35.081 50.074 1.00 68.94 107 ILE A O 1
ATOM 822 N N . VAL A 1 108 ? -32.048 36.240 48.286 1.00 67.25 108 VAL A N 1
ATOM 823 C CA . VAL A 1 108 ? -32.922 37.397 48.520 1.00 67.25 108 VAL A CA 1
ATOM 824 C C . VAL A 1 108 ? -34.115 37.261 47.579 1.00 67.25 108 VAL A C 1
ATOM 826 O O . VAL A 1 108 ? -33.930 37.299 46.363 1.00 67.25 108 VAL A O 1
ATOM 829 N N . 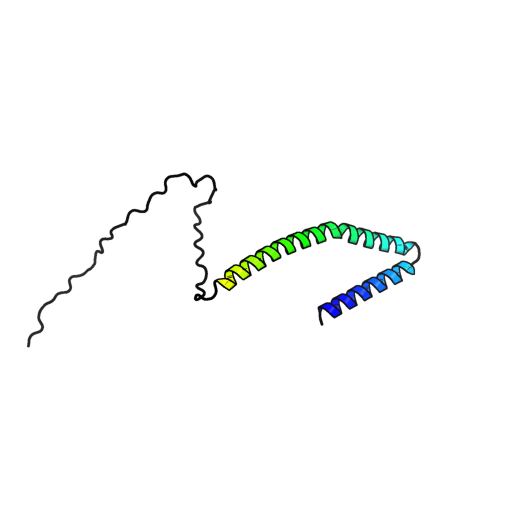GLY A 1 109 ? -35.309 37.061 48.142 1.00 59.97 109 GLY A N 1
ATOM 830 C CA . GLY A 1 109 ? -36.554 36.885 47.382 1.00 59.97 109 GLY A CA 1
ATOM 831 C C . GLY A 1 109 ? -37.501 35.798 47.901 1.00 59.97 109 GLY A C 1
ATOM 832 O O . GLY A 1 109 ? -38.425 35.429 47.184 1.00 59.97 109 GLY A O 1
ATOM 833 N N . GLU A 1 110 ? -37.304 35.264 49.112 1.00 58.69 110 GLU A N 1
ATOM 834 C CA . GLU A 1 110 ? -38.365 34.497 49.776 1.00 58.69 110 GLU A CA 1
ATOM 835 C C . GLU A 1 110 ? -39.384 35.494 50.339 1.00 58.69 110 GLU A C 1
ATOM 837 O O . GLU A 1 110 ? -39.341 35.888 51.502 1.00 58.69 110 GLU A O 1
ATOM 842 N N . GLU A 1 111 ? -40.220 36.005 49.433 1.00 61.38 111 GLU A N 1
ATOM 843 C CA . GLU A 1 111 ? -41.395 36.804 49.753 1.00 61.38 111 GLU A CA 1
ATOM 844 C C . GLU A 1 111 ? -42.239 35.983 50.737 1.00 61.38 111 GLU A C 1
ATOM 846 O O . GLU A 1 111 ? -42.654 34.859 50.439 1.00 61.38 111 GLU A O 1
ATOM 851 N N . GLU A 1 112 ? -42.426 36.545 51.928 1.00 58.19 112 GLU A N 1
ATOM 852 C CA . GLU A 1 112 ? -43.224 36.019 53.025 1.00 58.19 112 GLU A CA 1
ATOM 853 C C . GLU A 1 112 ? -44.514 35.383 52.497 1.00 58.19 112 GLU A C 1
ATOM 855 O O . GLU A 1 112 ? -45.283 36.017 51.781 1.00 58.19 112 GLU A O 1
ATOM 860 N N . HIS A 1 113 ? -44.757 34.123 52.849 1.00 46.81 113 HIS A N 1
ATOM 861 C CA . HIS A 1 113 ? -46.056 33.485 52.684 1.00 46.81 113 HIS A CA 1
ATOM 862 C C . HIS A 1 113 ? -46.986 34.054 53.771 1.00 46.81 113 HIS A C 1
ATOM 864 O O . HIS A 1 113 ? -46.805 33.692 54.937 1.00 46.81 113 HIS A O 1
ATOM 870 N N . PRO A 1 114 ? -47.959 34.945 53.474 1.00 49.12 114 PRO A N 1
ATOM 871 C CA . PRO A 1 114 ? -48.894 35.383 54.494 1.00 49.12 114 PRO A CA 1
ATOM 872 C C . PRO A 1 114 ? -49.906 34.264 54.742 1.00 49.12 114 PRO A C 1
ATOM 874 O O . PRO A 1 114 ? -50.892 34.091 54.025 1.00 49.12 114 PRO A O 1
ATOM 877 N N . GLU A 1 115 ? -49.669 33.514 55.808 1.00 49.25 115 GLU A N 1
ATOM 878 C CA . GLU A 1 115 ? -50.729 32.841 56.540 1.00 49.25 115 GLU A CA 1
ATOM 879 C C . GLU A 1 115 ? -51.636 33.916 57.160 1.00 49.25 115 GLU A C 1
ATOM 881 O O . GLU A 1 115 ? -51.294 34.522 58.172 1.00 49.25 115 GLU A O 1
ATOM 886 N N . ALA A 1 116 ? -52.794 34.181 56.544 1.00 43.84 116 ALA A N 1
ATOM 887 C CA . ALA A 1 116 ? -53.925 34.798 57.236 1.00 43.84 116 ALA A CA 1
ATOM 888 C C . ALA A 1 116 ? -55.279 34.542 56.544 1.00 43.84 116 ALA A C 1
ATOM 890 O O . ALA A 1 116 ? -55.573 35.064 55.473 1.00 43.84 116 ALA A O 1
ATOM 891 N N . ALA A 1 117 ? -56.141 33.840 57.286 1.00 45.25 117 ALA A N 1
ATOM 892 C CA . ALA A 1 117 ? -57.577 34.103 57.427 1.00 45.25 117 ALA A CA 1
ATOM 893 C C . ALA A 1 117 ? -58.528 33.783 56.251 1.00 45.25 117 ALA A C 1
ATOM 895 O O . ALA A 1 117 ? -59.052 34.666 55.574 1.00 45.25 117 ALA A O 1
ATOM 896 N N . GLY A 1 118 ? -58.899 32.503 56.142 1.00 40.12 118 GLY A N 1
ATOM 897 C CA . GLY A 1 118 ? -60.178 32.069 55.573 1.00 40.12 118 GLY A CA 1
ATOM 898 C C . GLY A 1 118 ? -61.199 31.801 56.683 1.00 40.12 118 GLY A C 1
ATOM 899 O O . GLY A 1 118 ? -61.055 30.858 57.452 1.00 40.12 118 GLY A O 1
ATOM 900 N N . THR A 1 119 ? -62.218 32.649 56.767 1.00 48.38 119 THR A N 1
ATOM 901 C CA . THR A 1 119 ? -63.411 32.510 57.610 1.00 48.38 119 THR A CA 1
ATOM 902 C C . THR A 1 119 ? -64.327 31.399 57.089 1.00 48.38 119 THR A C 1
ATOM 904 O O . THR A 1 119 ? -64.752 31.464 55.934 1.00 48.38 119 THR A O 1
ATOM 907 N N . ARG A 1 120 ? -64.679 30.431 57.947 1.00 42.41 120 ARG A N 1
ATOM 908 C CA . ARG A 1 120 ? -66.030 29.861 58.148 1.00 42.41 120 ARG A CA 1
ATOM 909 C C . ARG A 1 120 ? -66.019 28.753 59.192 1.00 42.41 120 ARG A C 1
ATOM 911 O O . ARG A 1 120 ? -65.112 27.900 59.126 1.00 42.41 120 ARG A O 1
#

Foldseek 3Di:
DVVVVVVVVVVVVVVVLVVCCVPDDPVCVVVSCVVVVVVVVCCVVVVVVVVVVVVVVVVVVVVVVVVVVVPPDPDDPDPDPDPVPDPPPVVVVPDDDDDDDDDDDDDDDPDDDDPDDDDD